Protein AF-A0A919PHC2-F1 (afdb_monomer_lite)

pLDDT: mean 74.97, std 8.11, range [48.62, 85.81]

Radius of gyration: 18.21 Å; chains: 1; bounding box: 31×30×54 Å

Organism: NCBI:txid685454

Sequence (70 aa):
MTPSPRADALLELLFPLWQLVIGVVVALVLVVATYRLALRGPSRMRTVLLITGAAIVGITVFGILSARQA

Structure (mmCIF, N/CA/C/O backbone):
data_AF-A0A919PHC2-F1
#
_entry.id   AF-A0A919PHC2-F1
#
loop_
_atom_site.grou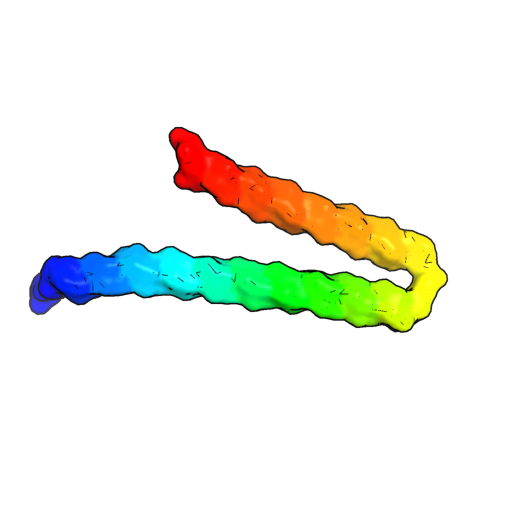p_PDB
_atom_site.id
_atom_site.type_symbol
_atom_site.label_atom_id
_atom_site.label_alt_id
_atom_site.label_comp_id
_atom_site.label_asym_id
_atom_site.label_entity_id
_atom_site.label_seq_id
_atom_site.pdbx_PDB_ins_code
_atom_site.Cartn_x
_atom_site.Cartn_y
_atom_site.Cartn_z
_atom_site.occupancy
_atom_site.B_iso_or_equiv
_atom_site.auth_seq_id
_atom_site.auth_comp_id
_atom_site.auth_asym_id
_atom_site.auth_atom_id
_atom_site.pdbx_PDB_model_num
ATOM 1 N N . MET A 1 1 ? 18.444 -18.104 -30.385 1.00 57.94 1 MET A N 1
ATOM 2 C CA . MET A 1 1 ? 17.146 -17.476 -30.707 1.00 57.94 1 MET A CA 1
ATOM 3 C C . MET A 1 1 ? 17.169 -16.086 -30.109 1.00 57.94 1 MET A C 1
ATOM 5 O O . MET A 1 1 ? 17.058 -15.960 -28.900 1.00 57.94 1 MET A O 1
ATOM 9 N N . THR A 1 2 ? 17.450 -15.068 -30.919 1.00 60.16 2 THR A N 1
ATOM 10 C CA . THR A 1 2 ? 17.336 -13.674 -30.477 1.00 60.16 2 THR A CA 1
ATOM 11 C C . THR A 1 2 ? 15.850 -13.365 -30.300 1.00 60.16 2 THR A C 1
ATOM 13 O O . THR A 1 2 ? 15.081 -13.668 -31.221 1.00 60.16 2 THR A O 1
ATOM 16 N N . PRO A 1 3 ? 15.415 -12.856 -29.137 1.00 67.31 3 PRO A N 1
ATOM 17 C CA . PRO A 1 3 ? 14.019 -12.502 -28.938 1.00 67.31 3 PRO A CA 1
ATOM 18 C C . PRO A 1 3 ? 13.577 -11.477 -29.993 1.00 67.31 3 PRO A C 1
ATOM 20 O O . PRO A 1 3 ? 14.367 -10.684 -30.507 1.00 67.31 3 PRO A O 1
ATOM 23 N N . SER A 1 4 ? 12.318 -11.593 -30.416 1.00 77.88 4 SER A N 1
ATOM 24 C CA . SER A 1 4 ? 11.722 -10.666 -31.377 1.00 77.88 4 SER A CA 1
ATOM 25 C C . SER A 1 4 ? 11.532 -9.311 -30.689 1.00 77.88 4 SER A C 1
ATOM 27 O O . SER A 1 4 ? 10.944 -9.301 -29.609 1.00 77.88 4 SER A O 1
ATOM 29 N N . PRO A 1 5 ? 11.886 -8.177 -31.321 1.00 75.06 5 PRO A N 1
ATOM 30 C CA . PRO A 1 5 ? 11.739 -6.846 -30.720 1.00 75.06 5 PRO A CA 1
ATOM 31 C C . PRO A 1 5 ? 10.323 -6.537 -30.201 1.00 75.06 5 PRO A C 1
ATOM 33 O O . PRO A 1 5 ? 10.143 -5.743 -29.284 1.00 75.06 5 PRO A O 1
ATOM 36 N N . ARG A 1 6 ? 9.289 -7.183 -30.764 1.00 76.81 6 ARG A N 1
ATOM 37 C CA . ARG A 1 6 ? 7.903 -7.064 -30.271 1.00 76.81 6 ARG A CA 1
ATOM 38 C C . ARG A 1 6 ? 7.656 -7.807 -28.960 1.00 76.81 6 ARG A C 1
ATOM 40 O O . ARG A 1 6 ? 6.833 -7.365 -28.167 1.00 76.81 6 ARG A O 1
ATOM 47 N N . ALA A 1 7 ? 8.308 -8.950 -28.762 1.00 76.56 7 ALA A N 1
ATOM 48 C CA . ALA A 1 7 ? 8.195 -9.718 -27.527 1.00 76.56 7 ALA A CA 1
ATOM 49 C C . ALA A 1 7 ? 8.863 -8.972 -26.363 1.00 76.56 7 ALA A C 1
ATOM 51 O O . ALA A 1 7 ? 8.309 -8.945 -25.266 1.00 76.56 7 ALA A O 1
ATOM 52 N N . ASP A 1 8 ? 9.984 -8.301 -26.632 1.00 79.25 8 ASP A N 1
ATOM 53 C CA . ASP A 1 8 ? 10.700 -7.492 -25.642 1.00 79.25 8 ASP A CA 1
ATOM 54 C C . ASP A 1 8 ? 9.874 -6.268 -25.217 1.00 79.25 8 ASP A C 1
ATOM 56 O O . ASP A 1 8 ? 9.653 -6.062 -24.027 1.00 79.25 8 ASP A O 1
ATOM 60 N N . ALA A 1 9 ? 9.283 -5.541 -26.173 1.00 81.12 9 ALA A N 1
ATOM 61 C CA . ALA A 1 9 ? 8.390 -4.415 -25.878 1.00 81.12 9 ALA A CA 1
ATOM 62 C C . ALA A 1 9 ? 7.141 -4.826 -25.067 1.00 81.12 9 ALA A C 1
ATOM 64 O O . ALA A 1 9 ? 6.669 -4.086 -24.204 1.00 81.12 9 ALA A O 1
ATOM 65 N N . LEU A 1 10 ? 6.594 -6.021 -25.324 1.00 81.00 10 LEU A N 1
ATOM 66 C CA . LEU A 1 10 ? 5.485 -6.559 -24.534 1.00 81.00 10 LEU A CA 1
ATOM 67 C C . LEU A 1 10 ? 5.915 -6.878 -23.101 1.00 81.00 10 LEU A C 1
ATOM 69 O O . LEU A 1 10 ? 5.165 -6.575 -22.181 1.00 81.00 10 LEU A O 1
ATOM 73 N N . LEU A 1 11 ? 7.100 -7.456 -22.896 1.00 82.25 11 LEU A N 1
ATOM 74 C CA . LEU A 1 11 ? 7.643 -7.744 -21.563 1.00 82.25 11 LEU A CA 1
ATOM 75 C C . LEU A 1 11 ? 7.945 -6.466 -20.775 1.00 82.25 11 LEU A C 1
ATOM 77 O O . LEU A 1 11 ? 7.625 -6.393 -19.587 1.00 82.25 11 LEU A O 1
ATOM 81 N N . GLU A 1 12 ? 8.486 -5.450 -21.446 1.00 82.06 12 GLU A N 1
ATOM 82 C CA . GLU A 1 12 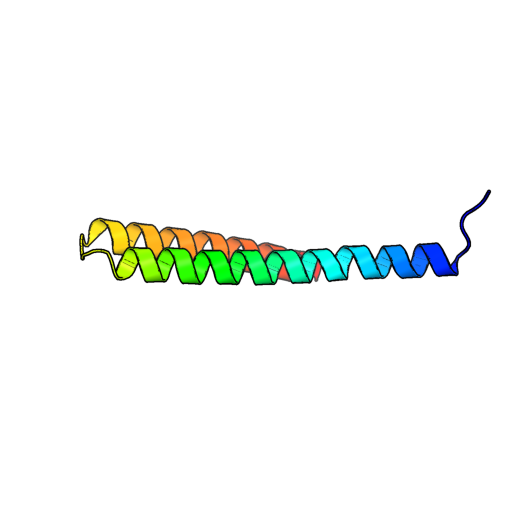? 8.731 -4.124 -20.874 1.00 82.06 12 GLU A CA 1
ATOM 83 C C . GLU A 1 12 ? 7.450 -3.419 -20.431 1.00 82.06 12 GLU A C 1
ATOM 85 O O . GLU A 1 12 ? 7.503 -2.630 -19.495 1.00 82.06 12 GLU A O 1
ATOM 90 N N . LEU A 1 13 ? 6.301 -3.713 -21.050 1.00 82.25 13 LEU A N 1
ATOM 91 C CA . LEU A 1 13 ? 4.994 -3.206 -20.622 1.00 82.25 13 L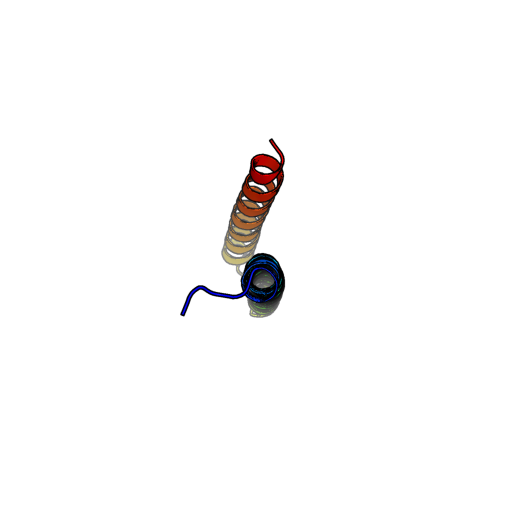EU A CA 1
ATOM 92 C C . LEU A 1 13 ? 4.330 -4.111 -19.573 1.00 82.25 13 LEU A C 1
ATOM 94 O O . LEU A 1 13 ? 3.679 -3.635 -18.642 1.00 82.25 13 LEU A O 1
ATOM 98 N N . LEU A 1 14 ? 4.500 -5.424 -19.704 1.00 85.81 14 LEU A N 1
ATOM 99 C CA . LEU A 1 14 ? 3.923 -6.416 -18.806 1.00 85.81 14 LEU A CA 1
ATOM 100 C C . LEU A 1 14 ? 4.503 -6.273 -17.394 1.00 85.81 14 LEU A C 1
ATOM 102 O O . LEU A 1 14 ? 3.765 -6.338 -16.414 1.00 85.81 14 LEU A O 1
ATOM 106 N N . PHE A 1 15 ? 5.809 -6.023 -17.284 1.00 82.00 15 PHE A N 1
ATOM 107 C CA . PHE A 1 15 ? 6.492 -5.804 -16.011 1.00 82.00 15 PHE A CA 1
ATOM 108 C C . PHE A 1 15 ? 5.902 -4.631 -15.186 1.00 82.00 15 PHE A C 1
ATOM 110 O O . PHE A 1 15 ? 5.459 -4.869 -14.058 1.00 82.00 15 PHE A O 1
ATOM 117 N N . PRO A 1 16 ? 5.798 -3.390 -15.705 1.00 83.88 16 PRO A N 1
ATOM 118 C CA . PRO A 1 16 ? 5.182 -2.272 -14.993 1.00 83.88 16 PRO A CA 1
ATOM 119 C C . PRO A 1 16 ? 3.671 -2.444 -14.799 1.00 83.88 16 PRO A C 1
ATOM 121 O O . PRO A 1 16 ? 3.148 -2.007 -13.772 1.00 83.88 16 PRO A O 1
ATOM 124 N N . LEU A 1 17 ? 2.968 -3.120 -15.718 1.00 83.12 17 LEU A N 1
ATOM 125 C CA . LEU A 1 17 ? 1.554 -3.458 -15.538 1.00 83.12 17 LEU A CA 1
ATOM 126 C C . LEU A 1 17 ? 1.353 -4.337 -14.294 1.00 83.12 17 LEU A C 1
ATOM 128 O O . LEU A 1 17 ? 0.531 -4.017 -13.435 1.00 83.12 17 LEU A O 1
ATOM 132 N N . TRP A 1 18 ? 2.134 -5.411 -14.155 1.00 80.88 18 TRP A N 1
ATOM 133 C CA . TRP A 1 18 ? 2.085 -6.266 -12.968 1.00 80.88 18 TRP A CA 1
ATOM 134 C C . TRP A 1 18 ? 2.487 -5.516 -11.705 1.00 80.88 18 TRP A C 1
ATOM 136 O O . TRP A 1 18 ? 1.870 -5.710 -10.660 1.00 80.88 18 TRP A O 1
ATOM 146 N N . GLN A 1 19 ? 3.466 -4.617 -11.791 1.00 79.25 19 GLN A N 1
ATOM 147 C CA . GLN A 1 19 ? 3.871 -3.797 -10.655 1.00 79.25 19 GLN A CA 1
ATOM 148 C C . GLN A 1 19 ? 2.736 -2.881 -10.166 1.00 79.25 19 GLN A C 1
ATOM 150 O O . GLN A 1 19 ? 2.539 -2.755 -8.955 1.00 79.25 19 GLN A O 1
ATOM 155 N N . LEU A 1 20 ? 1.942 -2.307 -11.079 1.00 83.69 20 LEU A N 1
ATOM 156 C CA . LEU A 1 20 ? 0.730 -1.557 -10.731 1.00 83.69 20 LEU A CA 1
ATOM 157 C C . LEU A 1 20 ? -0.325 -2.444 -10.068 1.00 83.69 20 LEU A C 1
ATOM 159 O O . LEU A 1 20 ? -0.867 -2.067 -9.030 1.00 83.69 20 LEU A O 1
ATOM 163 N N . VAL A 1 21 ? -0.588 -3.630 -10.624 1.00 84.44 21 VAL A N 1
ATOM 164 C CA . VAL A 1 21 ? -1.545 -4.589 -10.048 1.00 84.44 21 VAL A CA 1
ATOM 165 C C . VAL A 1 21 ? -1.135 -4.969 -8.626 1.00 84.44 21 VAL A C 1
ATOM 167 O O . VAL A 1 21 ? -1.955 -4.903 -7.711 1.00 84.44 21 VAL A O 1
ATOM 170 N N . ILE A 1 22 ? 0.141 -5.297 -8.415 1.00 80.19 22 ILE A N 1
ATOM 171 C CA . ILE A 1 22 ? 0.683 -5.625 -7.092 1.00 80.19 22 ILE A CA 1
ATOM 172 C C . ILE A 1 22 ? 0.517 -4.435 -6.143 1.00 80.19 22 ILE A C 1
ATOM 174 O O . ILE A 1 22 ? 0.035 -4.615 -5.027 1.00 80.19 22 ILE A O 1
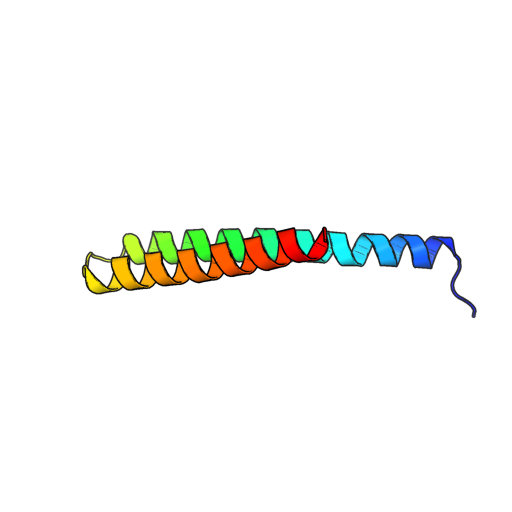ATOM 178 N N . GLY A 1 23 ? 0.849 -3.220 -6.585 1.00 81.00 23 GLY A N 1
ATOM 179 C CA . GLY A 1 23 ? 0.683 -2.008 -5.783 1.00 81.00 23 GLY A CA 1
ATOM 180 C C . GLY A 1 23 ? -0.763 -1.787 -5.330 1.00 81.00 23 GLY A C 1
ATOM 181 O O . GLY A 1 23 ? -1.009 -1.568 -4.144 1.00 81.00 23 GLY A O 1
ATOM 182 N N . VAL A 1 24 ? -1.727 -1.913 -6.247 1.00 82.62 24 VAL A N 1
ATOM 183 C CA . VAL A 1 24 ? -3.161 -1.754 -5.954 1.00 82.62 24 VAL A CA 1
ATOM 184 C C . VAL A 1 24 ? -3.658 -2.835 -4.995 1.00 82.62 24 VAL A C 1
ATOM 186 O O . VAL A 1 24 ? -4.354 -2.522 -4.029 1.00 82.62 24 VAL A O 1
ATOM 189 N N . VAL A 1 25 ? -3.279 -4.097 -5.218 1.00 83.81 25 VAL A N 1
ATOM 190 C CA . VAL A 1 25 ? -3.672 -5.217 -4.350 1.00 83.81 25 VAL A CA 1
ATOM 191 C C . VAL A 1 25 ? -3.107 -5.038 -2.943 1.00 83.81 25 VAL A C 1
ATOM 193 O O . VAL A 1 25 ? -3.849 -5.157 -1.970 1.00 83.81 25 VAL A O 1
ATOM 196 N N . VAL A 1 26 ? -1.820 -4.703 -2.818 1.00 82.19 26 VAL A N 1
ATOM 197 C CA . VAL A 1 26 ? -1.180 -4.460 -1.518 1.00 82.19 26 VAL A CA 1
ATOM 198 C C . VAL A 1 26 ? -1.851 -3.293 -0.800 1.00 82.19 26 VAL A C 1
ATOM 200 O O . VAL A 1 26 ? -2.168 -3.425 0.381 1.00 82.19 26 VAL A O 1
ATOM 203 N N . ALA A 1 27 ? -2.137 -2.188 -1.497 1.00 78.75 27 ALA A N 1
ATOM 204 C CA . ALA A 1 27 ? -2.834 -1.041 -0.920 1.00 78.75 27 ALA A CA 1
ATOM 205 C C . ALA A 1 27 ? -4.232 -1.420 -0.407 1.00 78.75 27 ALA A C 1
ATOM 207 O O . ALA A 1 27 ? -4.565 -1.125 0.740 1.00 78.75 27 ALA A O 1
ATOM 208 N N . LEU A 1 28 ? -5.024 -2.138 -1.211 1.00 81.88 28 LEU A N 1
ATOM 209 C CA . LEU A 1 28 ? -6.340 -2.648 -0.815 1.00 81.88 28 LEU A CA 1
ATOM 210 C C . LEU A 1 28 ? -6.257 -3.532 0.430 1.00 81.88 28 LEU A C 1
ATOM 212 O O . LEU A 1 28 ? -7.007 -3.323 1.384 1.00 81.88 28 LEU A O 1
ATOM 216 N N . VAL A 1 29 ? -5.329 -4.491 0.451 1.00 82.31 29 VAL A N 1
ATOM 217 C CA . VAL A 1 29 ? -5.115 -5.373 1.606 1.00 82.31 29 VAL A CA 1
ATOM 218 C C . VAL A 1 29 ? -4.730 -4.560 2.839 1.00 82.31 29 VAL A C 1
ATOM 220 O O . VAL A 1 29 ? -5.258 -4.824 3.917 1.00 82.31 29 VAL A O 1
ATOM 223 N N . LEU A 1 30 ? -3.872 -3.547 2.690 1.00 78.06 30 LEU A N 1
ATOM 224 C CA . LEU A 1 30 ? -3.462 -2.670 3.784 1.00 78.06 30 LEU A CA 1
ATOM 225 C C . LEU A 1 30 ? -4.661 -1.912 4.365 1.00 78.06 30 LEU A C 1
ATOM 227 O O . LEU A 1 30 ? -4.853 -1.903 5.583 1.00 78.06 30 LEU A O 1
ATOM 231 N N . VAL A 1 31 ? -5.504 -1.329 3.504 1.00 78.88 31 VAL A N 1
ATOM 232 C CA . VAL A 1 31 ? -6.728 -0.625 3.912 1.00 78.88 31 VAL A CA 1
ATOM 233 C C . VAL A 1 31 ? -7.683 -1.582 4.622 1.00 78.88 31 VAL A C 1
ATOM 235 O O . VAL A 1 31 ? -8.146 -1.281 5.721 1.00 78.88 31 VAL A O 1
ATOM 238 N N . VAL A 1 32 ? -7.938 -2.762 4.052 1.00 80.62 32 VAL A N 1
ATOM 239 C CA . VAL A 1 32 ? -8.846 -3.762 4.634 1.00 80.62 32 VAL A CA 1
ATOM 240 C C . VAL A 1 32 ? -8.318 -4.285 5.969 1.00 80.62 32 VAL A C 1
ATOM 242 O O . VAL A 1 32 ? -9.089 -4.426 6.918 1.00 80.62 32 VAL A O 1
ATOM 245 N N . ALA A 1 33 ? -7.019 -4.561 6.078 1.00 74.81 33 ALA A N 1
ATOM 246 C CA . ALA A 1 33 ? -6.393 -5.024 7.312 1.00 74.81 33 ALA A CA 1
ATOM 247 C C . ALA A 1 33 ? -6.497 -3.963 8.413 1.00 74.81 33 ALA A C 1
ATOM 249 O O . ALA A 1 33 ? -6.917 -4.276 9.526 1.00 74.81 33 ALA A O 1
ATOM 250 N N . THR A 1 34 ? -6.204 -2.706 8.074 1.00 70.25 34 THR A N 1
ATOM 251 C CA . THR A 1 34 ? -6.327 -1.547 8.968 1.00 70.25 34 THR A CA 1
ATOM 252 C C . THR A 1 34 ? -7.777 -1.358 9.414 1.00 70.25 34 THR A C 1
ATOM 254 O O . THR A 1 34 ? -8.044 -1.246 10.607 1.00 70.25 34 THR A O 1
ATOM 257 N N . TYR A 1 35 ? -8.735 -1.415 8.487 1.00 71.50 35 TYR A N 1
ATOM 258 C CA . T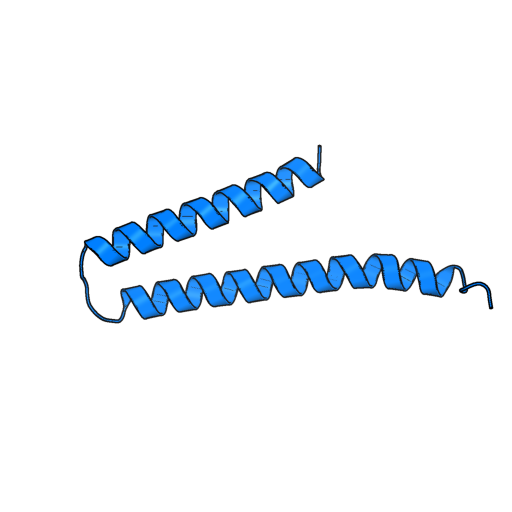YR A 1 35 ? -10.162 -1.283 8.776 1.00 71.50 35 TYR A CA 1
ATOM 259 C C . TYR A 1 35 ? -10.687 -2.423 9.661 1.00 71.50 35 TYR A C 1
ATOM 261 O O . TYR A 1 35 ? -11.315 -2.179 10.692 1.00 71.50 35 TYR A O 1
ATOM 269 N N . ARG A 1 36 ? -10.357 -3.682 9.342 1.00 75.38 36 ARG A N 1
ATOM 270 C CA . ARG A 1 36 ? -10.695 -4.845 10.187 1.00 75.38 36 ARG A CA 1
ATOM 271 C C . ARG A 1 36 ? -10.068 -4.737 11.572 1.00 75.38 36 ARG A C 1
ATOM 273 O O . ARG A 1 36 ? -10.681 -5.152 12.557 1.00 75.38 36 ARG A O 1
ATOM 280 N N . LEU A 1 37 ? -8.856 -4.196 11.662 1.00 67.19 37 LEU A N 1
ATOM 281 C CA . LEU A 1 37 ? -8.176 -3.989 12.930 1.00 67.19 37 LEU A CA 1
ATOM 282 C C . LEU A 1 37 ? -8.765 -2.800 13.706 1.00 67.19 37 LEU A C 1
ATOM 284 O O . LEU A 1 37 ? -8.783 -2.841 14.930 1.00 67.19 37 LEU A O 1
ATOM 288 N N . ALA A 1 38 ? -9.331 -1.790 13.052 1.00 66.50 38 ALA A N 1
ATOM 289 C CA . ALA A 1 38 ? -10.116 -0.756 13.725 1.00 66.50 38 ALA A CA 1
ATOM 290 C C . ALA A 1 38 ? -11.435 -1.321 14.291 1.00 66.50 38 ALA A C 1
ATOM 292 O O . ALA A 1 38 ? -11.815 -0.999 15.413 1.00 66.50 38 ALA A O 1
ATOM 293 N N . LEU A 1 39 ? -12.085 -2.238 13.564 1.00 71.75 39 LEU A N 1
ATOM 294 C CA . LEU A 1 39 ? -13.351 -2.863 13.971 1.00 71.75 39 LEU A CA 1
ATOM 295 C C . LEU A 1 39 ? -13.223 -3.876 15.127 1.00 71.75 39 LEU A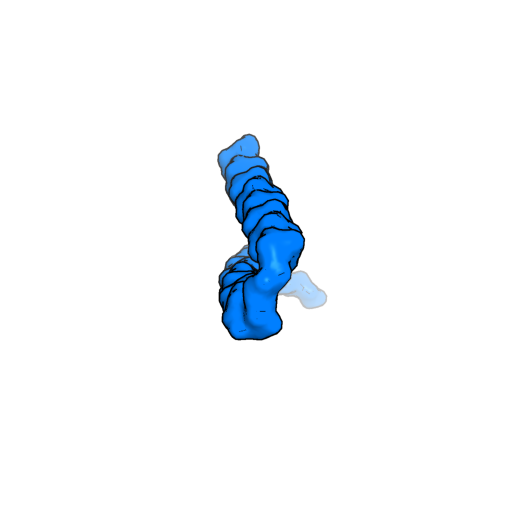 C 1
ATOM 297 O O . LEU A 1 39 ? -14.182 -4.089 15.862 1.00 71.75 39 LEU A O 1
ATOM 301 N N . ARG A 1 40 ? -12.055 -4.500 15.336 1.00 66.56 40 ARG A N 1
ATOM 302 C CA . ARG A 1 40 ? -11.825 -5.538 16.372 1.00 66.56 40 ARG A CA 1
ATOM 303 C C . ARG A 1 40 ? -11.694 -5.001 17.818 1.00 66.56 40 ARG A C 1
ATOM 305 O O . ARG A 1 40 ? -10.972 -5.597 18.614 1.00 66.56 40 ARG A O 1
ATOM 312 N N . GLY A 1 41 ? -12.294 -3.863 18.154 1.00 66.19 41 GLY A N 1
ATOM 313 C CA . GLY A 1 41 ? -12.292 -3.293 19.511 1.00 66.19 41 GLY A CA 1
ATOM 314 C C . GLY A 1 41 ? -11.245 -2.180 19.752 1.00 66.19 41 GLY A C 1
ATOM 315 O O . GLY A 1 41 ? -10.072 -2.356 19.403 1.00 66.19 41 GLY A O 1
ATOM 316 N N . PRO A 1 42 ? -11.645 -1.038 20.352 1.00 56.00 42 PRO A N 1
ATOM 317 C CA . PRO A 1 42 ? -10.832 0.171 20.480 1.00 56.00 42 PRO A CA 1
ATOM 318 C C . PRO A 1 42 ? -9.859 0.098 21.665 1.00 56.00 42 PRO A C 1
ATOM 320 O O . PRO A 1 42 ? -10.161 0.529 22.772 1.00 56.00 42 PRO A O 1
ATOM 323 N N . SER A 1 43 ? -8.635 -0.369 21.426 1.00 66.56 43 SER A N 1
ATOM 324 C CA . SER A 1 43 ? -7.499 0.135 22.203 1.00 66.56 43 SER A CA 1
ATOM 325 C C . SER A 1 43 ? -6.974 1.355 21.460 1.00 66.56 43 SER A C 1
ATOM 327 O O . SER A 1 43 ? -6.535 1.221 20.317 1.00 66.56 43 SER A O 1
ATOM 329 N N . ARG A 1 44 ? -7.027 2.549 22.070 1.00 67.19 44 ARG A N 1
ATOM 330 C CA . ARG A 1 44 ? -6.515 3.793 21.455 1.00 67.19 44 ARG A CA 1
ATOM 331 C C . ARG A 1 44 ? -5.083 3.635 20.919 1.00 67.19 44 ARG A C 1
ATOM 333 O O . ARG A 1 44 ? -4.752 4.226 19.898 1.00 67.19 44 ARG A O 1
ATOM 340 N N . MET A 1 45 ? -4.288 2.759 21.532 1.00 72.25 45 MET A N 1
ATOM 341 C CA . MET A 1 45 ? -2.943 2.377 21.092 1.00 72.25 45 MET A CA 1
ATOM 342 C C . MET A 1 45 ? -2.920 1.771 19.677 1.00 72.25 45 MET A C 1
ATOM 344 O O . MET A 1 45 ? -2.036 2.070 18.879 1.00 72.25 45 MET A O 1
ATOM 348 N N . ARG A 1 46 ? -3.909 0.931 19.342 1.00 68.62 46 ARG A N 1
ATOM 349 C CA . ARG A 1 46 ? -3.966 0.215 18.061 1.00 68.62 46 ARG A CA 1
ATOM 350 C C . ARG A 1 46 ? -4.362 1.135 16.914 1.00 68.62 46 ARG A C 1
ATOM 352 O O . ARG A 1 46 ? -3.807 1.010 15.831 1.00 68.62 46 ARG A O 1
ATOM 359 N N . THR A 1 47 ? -5.253 2.093 17.165 1.00 72.00 47 THR A N 1
ATOM 360 C CA . THR A 1 47 ? -5.600 3.136 16.189 1.00 72.00 47 THR A CA 1
ATOM 361 C C . THR A 1 47 ? -4.397 4.019 15.872 1.00 72.00 47 THR A C 1
ATOM 363 O O . THR A 1 47 ? -4.135 4.276 14.702 1.00 72.00 47 THR A O 1
ATOM 366 N N . VAL A 1 48 ? -3.622 4.424 16.885 1.00 76.00 48 VAL A N 1
ATOM 367 C CA . VAL A 1 48 ? -2.392 5.208 16.679 1.00 76.00 48 VAL A CA 1
ATOM 368 C C . VAL A 1 48 ? -1.366 4.410 15.872 1.00 76.00 48 VAL A C 1
ATOM 370 O O . VAL A 1 48 ? -0.836 4.922 14.892 1.00 76.00 48 VAL A O 1
ATOM 373 N N . LEU A 1 49 ? -1.141 3.136 16.215 1.00 77.75 49 LEU A N 1
ATOM 374 C CA . LEU A 1 49 ? -0.194 2.281 15.493 1.00 77.75 49 LEU A CA 1
ATOM 375 C C . LEU A 1 49 ? -0.599 2.074 14.023 1.00 77.75 49 LEU A C 1
ATOM 377 O O . LEU A 1 49 ? 0.251 2.097 13.136 1.00 77.75 49 LEU A O 1
ATOM 381 N N . LEU A 1 50 ? -1.899 1.920 13.763 1.00 71.94 50 LEU A N 1
ATOM 382 C CA . LEU A 1 50 ? -2.457 1.781 12.419 1.00 71.94 50 LEU A CA 1
ATOM 383 C C . LEU A 1 50 ? -2.331 3.056 11.586 1.00 71.94 50 LEU A C 1
ATOM 385 O O . LEU A 1 50 ? -1.934 2.982 10.429 1.00 71.94 50 LEU A O 1
ATOM 389 N N . ILE A 1 51 ? -2.650 4.216 12.165 1.00 77.69 51 ILE A N 1
ATOM 390 C CA . ILE A 1 51 ? -2.546 5.508 11.477 1.00 77.69 51 ILE A CA 1
ATOM 391 C C . ILE A 1 51 ? -1.085 5.808 11.146 1.00 77.69 51 ILE A C 1
ATOM 393 O O . ILE A 1 51 ? -0.785 6.161 10.010 1.00 77.69 51 ILE A O 1
ATOM 397 N N . THR A 1 52 ? -0.171 5.612 12.100 1.00 78.56 52 THR A N 1
ATOM 398 C CA . THR A 1 52 ? 1.263 5.821 11.877 1.00 78.56 52 THR A CA 1
ATOM 399 C C . THR A 1 52 ? 1.807 4.854 10.827 1.00 78.56 52 THR A C 1
ATOM 401 O O . THR A 1 52 ? 2.500 5.283 9.909 1.00 78.56 52 THR A O 1
ATOM 404 N N . GLY A 1 53 ? 1.453 3.566 10.902 1.00 76.00 53 GLY A N 1
ATOM 405 C CA . GLY A 1 53 ? 1.849 2.578 9.897 1.00 76.00 53 GLY A CA 1
ATOM 406 C C . GLY A 1 53 ? 1.324 2.917 8.498 1.00 76.00 53 GLY A C 1
ATOM 407 O O . GLY A 1 53 ? 2.085 2.889 7.534 1.00 76.00 53 GLY A O 1
ATOM 408 N N . ALA A 1 54 ? 0.053 3.310 8.383 1.00 77.00 54 ALA A N 1
ATOM 409 C CA . ALA A 1 54 ? -0.545 3.731 7.118 1.00 77.00 54 ALA A CA 1
ATOM 410 C C . ALA A 1 54 ? 0.092 5.018 6.571 1.00 77.00 54 ALA A C 1
ATOM 412 O O . ALA A 1 54 ? 0.339 5.111 5.370 1.00 77.00 54 ALA A O 1
ATOM 413 N N . ALA A 1 55 ? 0.408 5.985 7.437 1.00 78.88 55 ALA A N 1
ATOM 414 C CA . ALA A 1 55 ? 1.093 7.215 7.056 1.00 78.88 55 ALA A CA 1
ATOM 415 C C . ALA A 1 55 ? 2.509 6.935 6.537 1.00 78.88 55 ALA A C 1
ATOM 417 O O . ALA A 1 55 ? 2.872 7.454 5.486 1.00 78.88 55 ALA A O 1
ATOM 418 N N . ILE A 1 56 ? 3.281 6.071 7.207 1.00 81.19 56 ILE A N 1
ATOM 419 C CA . ILE A 1 56 ? 4.620 5.668 6.749 1.00 81.19 56 ILE A CA 1
ATOM 420 C C . ILE A 1 56 ? 4.525 5.008 5.373 1.00 81.19 56 ILE A C 1
ATOM 422 O O . ILE A 1 56 ? 5.213 5.433 4.452 1.00 81.19 56 ILE A O 1
ATOM 426 N N . VAL A 1 57 ? 3.632 4.027 5.202 1.00 79.88 57 VAL A N 1
ATOM 427 C CA . VAL A 1 57 ? 3.457 3.341 3.912 1.00 79.88 57 VAL A CA 1
ATOM 428 C C . VAL A 1 57 ? 3.025 4.322 2.820 1.00 79.88 57 VAL A C 1
ATOM 430 O O . VAL A 1 57 ? 3.585 4.297 1.726 1.00 79.88 57 VAL A O 1
ATOM 433 N N . GLY A 1 58 ? 2.081 5.219 3.114 1.00 78.38 58 GLY A N 1
ATOM 434 C CA . GLY A 1 58 ? 1.619 6.241 2.177 1.00 78.38 58 GLY A CA 1
ATOM 435 C C . GLY A 1 58 ? 2.732 7.199 1.753 1.00 78.38 58 GLY A C 1
ATOM 436 O O . GLY A 1 58 ? 2.920 7.426 0.561 1.00 78.38 58 GLY A O 1
ATOM 437 N N . ILE A 1 59 ? 3.514 7.705 2.710 1.00 80.06 59 ILE A N 1
ATOM 438 C CA . ILE A 1 59 ? 4.648 8.601 2.451 1.00 80.06 59 ILE A CA 1
ATOM 439 C C . ILE A 1 59 ? 5.738 7.878 1.656 1.00 80.06 59 ILE A C 1
ATOM 441 O O . ILE A 1 59 ? 6.266 8.441 0.702 1.00 80.06 59 ILE A O 1
ATOM 445 N N . THR A 1 60 ? 6.055 6.626 1.992 1.00 79.31 60 THR A N 1
ATOM 446 C CA . THR A 1 60 ? 7.039 5.827 1.252 1.00 79.31 60 THR A CA 1
ATOM 447 C C . THR A 1 60 ? 6.597 5.593 -0.191 1.00 79.31 60 THR A C 1
ATOM 449 O O . THR A 1 60 ? 7.388 5.788 -1.111 1.00 79.31 60 THR A O 1
ATOM 452 N N . VAL A 1 61 ? 5.333 5.227 -0.414 1.00 81.94 61 VAL A N 1
ATOM 453 C CA . VAL A 1 61 ? 4.783 5.030 -1.763 1.00 81.94 61 VAL A CA 1
ATOM 454 C C . VAL A 1 61 ? 4.781 6.342 -2.548 1.00 81.94 61 VAL A C 1
ATOM 456 O O . VAL A 1 61 ? 5.208 6.355 -3.701 1.00 81.94 61 VAL A O 1
ATOM 459 N N . PHE A 1 62 ? 4.369 7.448 -1.925 1.00 75.75 62 PHE A N 1
ATOM 460 C CA . PHE A 1 62 ? 4.381 8.772 -2.547 1.00 75.75 62 PHE A CA 1
ATOM 461 C C . PHE A 1 62 ? 5.801 9.221 -2.907 1.00 75.75 62 PHE A C 1
ATOM 463 O O . PHE A 1 62 ? 6.031 9.692 -4.019 1.00 75.75 62 PHE A O 1
ATOM 470 N N . GLY A 1 63 ? 6.765 9.019 -2.007 1.00 73.31 63 GLY A N 1
ATOM 471 C CA . GLY A 1 63 ? 8.181 9.302 -2.236 1.00 73.31 63 GLY A CA 1
ATOM 472 C C . GLY A 1 63 ? 8.763 8.478 -3.382 1.00 73.31 63 GLY A C 1
ATOM 473 O O . GLY A 1 63 ? 9.460 9.021 -4.228 1.00 73.31 63 GLY A O 1
ATOM 474 N N . ILE A 1 64 ? 8.423 7.189 -3.477 1.00 76.06 64 ILE A N 1
ATOM 475 C CA . ILE A 1 64 ? 8.861 6.349 -4.599 1.00 76.06 64 ILE A CA 1
ATOM 476 C C . ILE A 1 64 ? 8.233 6.836 -5.906 1.00 76.06 64 ILE A C 1
ATOM 478 O O . ILE A 1 64 ? 8.946 6.972 -6.891 1.00 76.06 64 ILE A O 1
ATOM 482 N N . LEU A 1 65 ? 6.926 7.112 -5.936 1.00 72.88 65 LEU A N 1
ATOM 483 C CA . LEU A 1 65 ? 6.232 7.587 -7.140 1.00 72.88 65 LEU A CA 1
ATOM 484 C C . LEU A 1 65 ? 6.766 8.933 -7.633 1.00 72.88 65 LEU A C 1
ATOM 486 O O . LEU A 1 65 ? 6.972 9.093 -8.830 1.00 72.88 65 LEU A O 1
ATOM 490 N N . SER A 1 66 ? 7.021 9.870 -6.724 1.00 69.69 66 SER A N 1
ATOM 491 C CA . SER A 1 66 ? 7.606 11.172 -7.062 1.00 69.69 66 SER A CA 1
ATOM 492 C C . SER A 1 66 ? 9.074 11.053 -7.479 1.00 69.69 66 SER A C 1
ATOM 494 O O . SER A 1 66 ? 9.463 11.651 -8.476 1.00 69.69 66 SER A O 1
ATOM 496 N N . ALA A 1 67 ? 9.871 10.213 -6.811 1.00 59.50 67 ALA A N 1
ATOM 497 C CA . ALA A 1 67 ? 11.257 9.946 -7.201 1.00 59.50 67 ALA A CA 1
ATOM 498 C C . ALA A 1 67 ? 11.383 9.204 -8.539 1.00 59.50 67 ALA A C 1
ATOM 500 O O . ALA A 1 67 ? 12.398 9.324 -9.208 1.00 59.50 67 ALA A O 1
ATOM 501 N N . ARG A 1 68 ? 10.368 8.435 -8.951 1.00 59.28 68 ARG A N 1
ATOM 502 C CA . ARG A 1 68 ? 10.342 7.775 -10.269 1.00 59.28 68 ARG A CA 1
ATOM 503 C C . ARG A 1 68 ? 10.110 8.757 -11.423 1.00 59.28 68 ARG A C 1
ATOM 505 O O . ARG A 1 68 ? 10.269 8.349 -12.569 1.00 59.28 68 ARG A O 1
ATOM 512 N N . GLN A 1 69 ? 9.677 9.987 -11.137 1.00 52.66 69 GLN A N 1
ATOM 513 C CA . GLN A 1 69 ? 9.375 11.021 -12.135 1.00 52.66 69 GLN A CA 1
ATOM 514 C C . GLN A 1 69 ? 10.392 12.176 -12.159 1.00 52.66 69 GLN A C 1
ATOM 516 O O . GLN A 1 69 ? 10.231 13.087 -12.969 1.00 52.66 69 GLN A O 1
ATOM 521 N N . ALA A 1 70 ? 11.407 12.136 -11.291 1.00 48.62 70 ALA A N 1
ATOM 522 C CA . ALA A 1 70 ? 12.537 13.067 -11.253 1.00 48.62 70 ALA A CA 1
ATOM 523 C C . ALA A 1 70 ? 13.782 12.423 -11.877 1.00 48.62 70 ALA A C 1
ATOM 525 O O . ALA A 1 70 ? 14.567 13.172 -12.497 1.00 48.62 70 ALA A O 1
#

Secondary structure (DSSP, 8-state):
-PPPHHHHHHHHHHHHHHHHHHHHHHHHHHHHHHHHHHHS---HHHHHHHHHHHHHHHHHHHHHHHHTT-

Foldseek 3Di:
DPDDPVVVVVVVVVVVVVVVVVVVVVLVCLVVVLVVQVVPDDPVVSVVVSVVVNVVVVVVVVVVVVVVVD